Protein AF-A0A840YRI5-F1 (afdb_monomer_lite)

Secondary structure (DSSP, 8-state):
------------EEEEE---TTSS----EEEEEEEEE-SSSEEEEE-S--SSS---SSS-TTBEEEE-GGG----BPP-HHHHHHTTSPPSB----

Sequence (96 aa):
MSKGWRARGAQRRASYVVDNPDEDVSVERMWVLVRKRTPDGYLGVLDNEQNAVAENDEVWLGTELPFSAKHVISIQERDVNTVALVREDPRTRWSG

Structure (mmCIF, N/CA/C/O backbone):
data_AF-A0A840YRI5-F1
#
_entry.id   AF-A0A840YRI5-F1
#
loop_
_atom_site.group_PDB
_atom_site.id
_atom_site.type_symbol
_atom_site.label_atom_id
_atom_site.label_alt_id
_atom_site.label_comp_id
_atom_site.label_asym_id
_atom_site.label_entity_id
_atom_site.label_seq_id
_atom_site.pdbx_PDB_ins_code
_atom_site.Cartn_x
_atom_site.Cartn_y
_atom_site.Cartn_z
_atom_site.occupancy
_atom_site.B_iso_or_equiv
_atom_site.auth_seq_id
_atom_site.auth_comp_id
_atom_site.auth_asym_id
_atom_site.auth_atom_id
_atom_site.pdbx_PDB_model_num
ATOM 1 N N . MET A 1 1 ? -20.833 -3.642 30.899 1.00 35.38 1 MET A N 1
ATOM 2 C CA . MET A 1 1 ? -19.485 -3.046 30.756 1.00 35.38 1 MET A CA 1
ATOM 3 C C . MET A 1 1 ? -18.918 -3.465 29.406 1.00 35.38 1 MET A C 1
ATOM 5 O O . MET A 1 1 ? -18.416 -4.573 29.276 1.00 35.38 1 MET A O 1
ATOM 9 N N . SER A 1 2 ? -19.079 -2.629 28.381 1.00 35.16 2 SER A N 1
ATOM 10 C CA . SER A 1 2 ? -18.611 -2.927 27.022 1.00 35.16 2 SER A CA 1
ATOM 11 C C . SER A 1 2 ? -17.145 -2.520 26.889 1.00 35.16 2 SER A C 1
ATOM 13 O O . SER A 1 2 ? -16.807 -1.350 27.057 1.00 35.16 2 SER A O 1
ATOM 15 N N . LYS A 1 3 ? -16.256 -3.486 26.629 1.00 38.34 3 LYS A N 1
ATOM 16 C CA . LYS A 1 3 ? -14.834 -3.226 26.372 1.00 38.34 3 LYS A CA 1
ATOM 17 C C . LYS A 1 3 ? -14.702 -2.511 25.025 1.00 38.34 3 LYS A C 1
ATOM 19 O O . LYS A 1 3 ? -14.788 -3.134 23.973 1.00 38.34 3 LYS A O 1
ATOM 24 N N . GLY A 1 4 ? -14.523 -1.192 25.080 1.00 30.66 4 GLY A N 1
ATOM 25 C CA . GLY A 1 4 ? -14.235 -0.351 23.923 1.00 30.66 4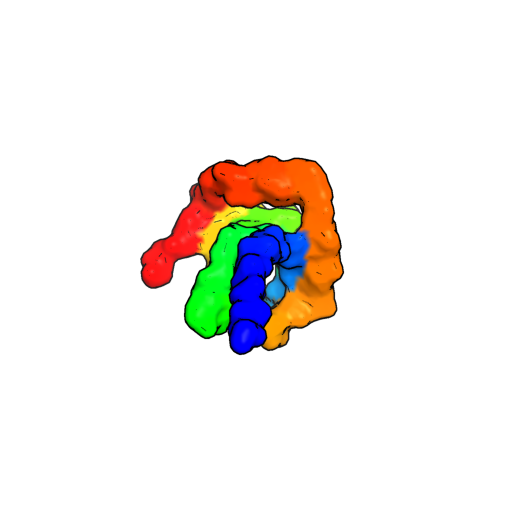 GLY A CA 1
ATOM 26 C C . GLY A 1 4 ? -12.900 -0.737 23.290 1.00 30.66 4 GLY A C 1
ATOM 27 O O . GLY A 1 4 ? -11.842 -0.638 23.914 1.00 30.66 4 GLY A O 1
ATOM 28 N N . TRP A 1 5 ? -12.951 -1.191 22.042 1.00 28.30 5 TRP A N 1
ATOM 29 C CA . TRP A 1 5 ? -11.774 -1.498 21.240 1.00 28.30 5 TRP A CA 1
ATOM 30 C C . TRP A 1 5 ? -11.108 -0.175 20.834 1.00 28.30 5 TRP A C 1
ATOM 32 O O . TRP A 1 5 ? -11.587 0.530 19.949 1.00 28.30 5 TRP A O 1
ATOM 42 N N . ARG A 1 6 ? -10.011 0.211 21.502 1.00 33.44 6 ARG A N 1
ATOM 43 C CA . ARG A 1 6 ? -9.159 1.315 21.029 1.00 33.44 6 ARG A CA 1
ATOM 44 C C . ARG A 1 6 ? -8.496 0.876 19.726 1.00 33.44 6 ARG A C 1
ATOM 46 O O . ARG A 1 6 ? -7.699 -0.064 19.732 1.00 33.44 6 ARG A O 1
ATOM 53 N N . ALA A 1 7 ? -8.801 1.570 18.634 1.00 34.50 7 ALA A N 1
ATOM 54 C CA . ALA A 1 7 ? -8.099 1.453 17.364 1.00 34.50 7 ALA A CA 1
ATOM 55 C C . ALA A 1 7 ? -6.630 1.880 17.545 1.00 34.50 7 ALA A C 1
ATOM 57 O O . ALA A 1 7 ? -6.261 3.033 17.345 1.00 34.50 7 ALA A O 1
ATOM 58 N N . ARG A 1 8 ? -5.773 0.948 17.972 1.00 35.91 8 ARG A N 1
ATOM 59 C CA . ARG A 1 8 ? -4.323 1.085 17.831 1.00 35.91 8 ARG A CA 1
ATOM 60 C C . ARG A 1 8 ? -4.038 0.950 16.340 1.00 35.91 8 ARG A C 1
ATOM 62 O O . ARG A 1 8 ? -4.162 -0.149 15.806 1.00 35.91 8 ARG A O 1
ATOM 69 N N . GLY A 1 9 ? -3.759 2.070 15.671 1.00 34.44 9 GLY A N 1
ATOM 70 C CA . GLY A 1 9 ? -3.449 2.114 14.242 1.00 34.44 9 GLY A CA 1
ATOM 71 C C . GLY A 1 9 ? -2.356 1.103 13.915 1.00 34.44 9 GLY A C 1
ATOM 72 O O . GLY A 1 9 ? -1.213 1.272 14.337 1.00 34.44 9 GLY A O 1
ATOM 73 N N . ALA A 1 10 ? -2.743 0.022 13.243 1.00 36.34 10 ALA A N 1
ATOM 74 C CA . ALA A 1 10 ? -1.856 -1.014 12.749 1.00 36.34 10 ALA A CA 1
ATOM 75 C C . ALA A 1 10 ? -1.543 -0.666 11.301 1.00 36.34 10 ALA A C 1
ATOM 77 O O . ALA A 1 10 ? -2.444 -0.656 10.461 1.00 36.34 10 ALA A O 1
ATOM 78 N N . GLN A 1 11 ? -0.283 -0.358 11.037 1.00 49.69 11 GLN A N 1
ATOM 79 C CA . GLN A 1 11 ? 0.191 -0.144 9.688 1.00 49.69 11 GLN A CA 1
ATOM 80 C C . GLN A 1 11 ? 0.729 -1.468 9.167 1.00 49.69 11 GLN A C 1
ATOM 82 O O . GLN A 1 11 ? 1.542 -2.103 9.832 1.00 49.69 11 GLN A O 1
ATOM 87 N N . ARG A 1 12 ? 0.170 -1.927 8.050 1.00 49.84 12 ARG A N 1
ATOM 88 C CA . ARG A 1 12 ? 0.379 -3.265 7.495 1.00 49.84 12 ARG A CA 1
ATOM 89 C C . ARG A 1 12 ? 1.054 -3.096 6.145 1.00 49.84 12 ARG A C 1
ATOM 91 O O . ARG A 1 12 ? 0.555 -2.305 5.351 1.00 49.84 12 ARG A O 1
ATOM 98 N N . ARG A 1 13 ? 2.155 -3.810 5.908 1.00 51.56 13 ARG A N 1
ATOM 99 C CA . ARG A 1 13 ? 2.765 -3.921 4.578 1.00 51.56 13 ARG A CA 1
ATOM 100 C C . ARG A 1 13 ? 2.036 -5.028 3.822 1.00 51.56 13 ARG A C 1
ATOM 102 O O . ARG A 1 13 ? 2.101 -6.156 4.282 1.00 51.56 13 ARG A O 1
ATOM 109 N N . ALA A 1 14 ? 1.297 -4.732 2.758 1.00 51.22 14 ALA A N 1
ATOM 110 C CA . ALA A 1 14 ? 0.580 -5.740 1.959 1.00 51.22 14 ALA A CA 1
ATOM 111 C C . ALA A 1 14 ? 1.261 -5.948 0.605 1.00 51.22 14 ALA A C 1
ATOM 113 O O . ALA A 1 14 ? 1.855 -4.994 0.124 1.00 51.22 14 ALA A O 1
ATOM 114 N N . SER A 1 15 ? 1.152 -7.134 -0.009 1.00 52.94 15 SER A N 1
ATOM 115 C CA . SER A 1 15 ? 1.536 -7.323 -1.419 1.00 52.94 15 SER A CA 1
ATOM 116 C C . SER A 1 15 ? 0.323 -7.423 -2.342 1.00 52.94 15 SER A C 1
ATOM 118 O O . SER A 1 15 ? -0.546 -8.224 -2.028 1.00 52.94 15 SER A O 1
ATOM 120 N N . TYR A 1 16 ? 0.260 -6.651 -3.437 1.00 57.50 16 TYR A N 1
ATOM 121 C CA . TYR A 1 16 ? -0.841 -6.654 -4.429 1.00 57.50 16 TYR A CA 1
ATOM 122 C C . TYR A 1 16 ? -0.354 -7.064 -5.835 1.00 57.50 16 TYR A C 1
ATOM 124 O O . TYR A 1 16 ? 0.845 -6.975 -6.083 1.00 57.50 16 TYR A O 1
ATOM 132 N N . VAL A 1 17 ? -1.267 -7.494 -6.724 1.00 54.97 17 VAL A N 1
ATOM 133 C CA . VAL A 1 17 ? -1.017 -7.878 -8.133 1.00 54.97 17 VAL A CA 1
ATOM 134 C C . VAL A 1 17 ? -1.658 -6.869 -9.090 1.00 54.97 17 VAL A C 1
ATOM 136 O O . VAL A 1 17 ? -2.871 -6.692 -9.046 1.00 54.97 17 VAL A O 1
ATOM 139 N N . VAL A 1 18 ? -0.872 -6.233 -9.956 1.00 55.84 18 VAL A N 1
ATOM 140 C CA . VAL A 1 18 ? -1.367 -5.322 -11.008 1.00 55.84 18 VAL A CA 1
ATOM 141 C C . VAL A 1 18 ? -1.585 -6.117 -12.294 1.00 55.84 18 VAL A C 1
ATOM 143 O O . VAL A 1 18 ? -0.780 -6.991 -12.606 1.00 55.84 18 VAL A O 1
ATOM 146 N N . ASP A 1 19 ? -2.681 -5.838 -12.998 1.00 52.75 19 ASP A N 1
ATOM 147 C CA . ASP A 1 19 ? -3.038 -6.459 -14.277 1.00 52.75 19 ASP A CA 1
ATOM 148 C C . ASP A 1 19 ? -2.946 -5.398 -15.384 1.00 52.75 19 ASP A C 1
ATOM 150 O O . ASP A 1 19 ? -3.475 -4.298 -15.208 1.00 52.75 19 ASP A O 1
ATOM 154 N N . ASN A 1 20 ? -2.260 -5.711 -16.487 1.00 52.47 20 ASN A N 1
ATOM 155 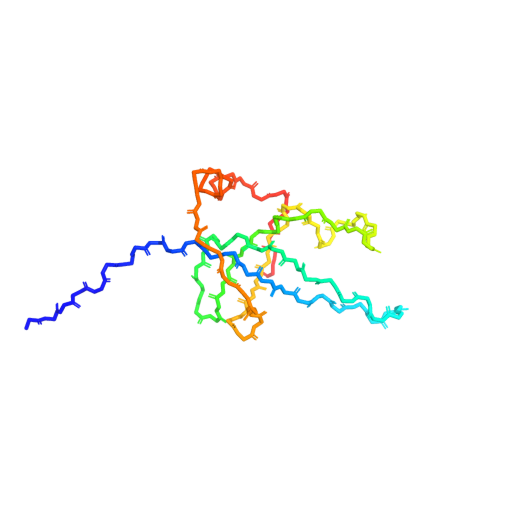C CA . ASN A 1 20 ? -2.156 -4.857 -17.672 1.00 52.47 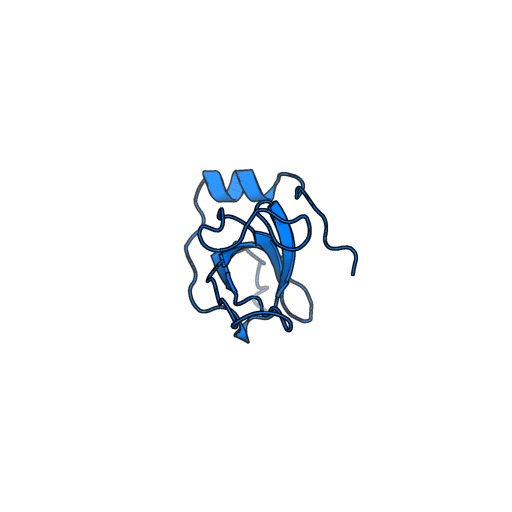20 ASN A CA 1
ATOM 156 C C . ASN A 1 20 ? -2.741 -5.628 -18.870 1.00 52.47 20 ASN A C 1
ATOM 158 O O . ASN A 1 20 ? -2.192 -6.673 -19.219 1.00 52.47 20 ASN A O 1
ATOM 162 N N . PRO A 1 21 ? -3.841 -5.162 -19.491 1.00 53.53 21 PRO A N 1
ATOM 163 C CA . PRO A 1 21 ? -4.570 -5.941 -20.493 1.00 53.53 21 PRO A CA 1
ATOM 164 C C . PRO A 1 21 ? -3.887 -6.058 -21.870 1.00 53.53 21 PRO A C 1
ATOM 166 O O . PRO A 1 21 ? -4.356 -6.858 -22.679 1.00 53.53 21 PRO A O 1
ATOM 169 N N . ASP A 1 22 ? -2.819 -5.297 -22.147 1.00 55.75 22 ASP A N 1
ATOM 170 C CA . ASP A 1 22 ? -2.245 -5.166 -23.501 1.00 55.75 22 ASP A CA 1
ATOM 171 C C . ASP A 1 22 ? -0.891 -5.883 -23.727 1.00 55.75 22 ASP A C 1
ATOM 173 O O . ASP A 1 22 ? -0.417 -5.944 -24.861 1.00 55.75 22 ASP A O 1
ATOM 177 N N . GLU A 1 23 ? -0.279 -6.489 -22.703 1.00 47.94 23 GLU A N 1
ATOM 178 C CA . GLU A 1 23 ? 0.976 -7.257 -22.824 1.00 47.94 23 GLU A CA 1
ATOM 179 C C . GLU A 1 23 ? 0.938 -8.535 -21.967 1.00 47.94 23 GLU A C 1
ATOM 181 O O . GLU A 1 23 ? 0.120 -8.645 -21.055 1.00 47.94 23 GLU A O 1
ATOM 186 N N . ASP A 1 24 ? 1.811 -9.514 -22.262 1.00 47.69 24 ASP A N 1
ATOM 187 C CA . ASP A 1 24 ? 1.993 -10.740 -21.465 1.00 47.69 24 ASP A CA 1
ATOM 188 C C . ASP A 1 24 ? 1.977 -10.405 -19.962 1.00 47.69 24 ASP A C 1
ATOM 190 O O . ASP A 1 24 ? 2.878 -9.734 -19.452 1.00 47.69 24 ASP A O 1
ATOM 194 N N . VAL A 1 25 ? 0.913 -10.849 -19.280 1.00 50.44 25 VAL A N 1
ATOM 195 C CA . VAL A 1 25 ? 0.511 -10.418 -17.932 1.00 50.44 25 VAL A CA 1
ATOM 196 C C . VAL A 1 25 ? 1.669 -10.578 -16.943 1.00 50.44 25 VAL A C 1
ATOM 198 O O . VAL A 1 25 ? 1.909 -11.647 -16.376 1.00 50.44 25 VAL A O 1
ATOM 201 N N . SER A 1 26 ? 2.411 -9.491 -16.744 1.00 53.62 26 SER A N 1
ATOM 202 C CA . SER A 1 26 ? 3.569 -9.443 -15.860 1.00 53.62 26 SER A CA 1
ATOM 203 C C . SER A 1 26 ? 3.105 -9.020 -14.476 1.00 53.62 26 SER A C 1
ATOM 205 O O . SER A 1 26 ? 2.817 -7.857 -14.212 1.00 53.62 26 SER A O 1
ATOM 207 N N . VAL A 1 27 ? 2.992 -10.004 -13.586 1.00 59.19 27 VAL A N 1
ATOM 208 C CA . VAL A 1 27 ? 2.503 -9.810 -12.219 1.00 59.19 27 VAL A CA 1
ATOM 209 C C . VAL A 1 27 ? 3.662 -9.610 -11.252 1.00 59.19 27 VAL A C 1
ATOM 211 O O . VAL A 1 27 ? 4.394 -10.545 -10.926 1.00 59.19 27 VAL A O 1
ATOM 214 N N . GLU A 1 28 ? 3.797 -8.398 -10.722 1.00 66.81 28 GLU A N 1
ATOM 215 C CA . GLU A 1 28 ? 4.714 -8.122 -9.619 1.00 66.81 28 GLU A CA 1
ATOM 216 C C . GLU A 1 28 ? 3.975 -7.992 -8.286 1.00 66.81 28 GLU A C 1
ATOM 218 O O . GLU A 1 28 ? 2.868 -7.466 -8.197 1.00 66.81 28 GLU A O 1
ATOM 223 N N . ARG A 1 29 ? 4.612 -8.493 -7.221 1.00 74.94 29 ARG A N 1
ATOM 224 C CA . ARG A 1 29 ? 4.142 -8.343 -5.840 1.00 74.94 29 ARG A CA 1
ATOM 225 C C . ARG A 1 29 ? 4.684 -7.035 -5.283 1.00 74.94 29 ARG A C 1
ATOM 227 O O . ARG A 1 29 ? 5.888 -6.928 -5.072 1.00 74.94 29 ARG A O 1
ATOM 234 N N . MET A 1 30 ? 3.805 -6.089 -4.972 1.00 79.56 30 MET A N 1
ATOM 235 C CA . MET A 1 30 ? 4.229 -4.767 -4.493 1.00 79.56 30 MET A CA 1
ATOM 236 C C . MET A 1 30 ? 3.912 -4.515 -3.036 1.00 79.56 30 MET A C 1
ATOM 238 O O . MET A 1 30 ? 2.773 -4.698 -2.633 1.00 79.56 30 MET A O 1
ATOM 242 N N . TRP A 1 31 ? 4.863 -4.000 -2.272 1.00 85.88 31 TRP A N 1
ATOM 243 C CA . TRP A 1 31 ? 4.645 -3.615 -0.889 1.00 85.88 31 TRP A CA 1
ATOM 244 C C . TRP A 1 31 ? 3.849 -2.316 -0.764 1.00 85.88 31 TRP A C 1
ATOM 246 O O . TRP A 1 31 ? 4.184 -1.309 -1.373 1.00 85.88 31 TRP A O 1
ATOM 256 N N . VAL A 1 32 ? 2.824 -2.329 0.089 1.00 88.00 32 VAL A N 1
ATOM 257 C CA . VAL A 1 32 ? 1.960 -1.169 0.337 1.00 88.00 32 VAL A CA 1
ATOM 258 C C . VAL A 1 32 ? 1.961 -0.786 1.811 1.00 88.00 32 VAL A C 1
ATOM 260 O O . VAL A 1 32 ? 1.587 -1.598 2.654 1.00 88.00 32 VAL A O 1
ATOM 263 N N . LEU A 1 33 ? 2.289 0.462 2.132 1.00 91.12 33 LEU A N 1
ATOM 264 C CA . LEU A 1 33 ? 2.127 1.059 3.454 1.00 91.12 33 LEU A CA 1
ATOM 265 C C . LEU A 1 33 ? 0.671 1.492 3.674 1.00 91.12 33 LEU A C 1
ATOM 267 O O . LEU A 1 33 ? 0.206 2.466 3.087 1.00 91.12 33 LEU A O 1
ATOM 271 N N . V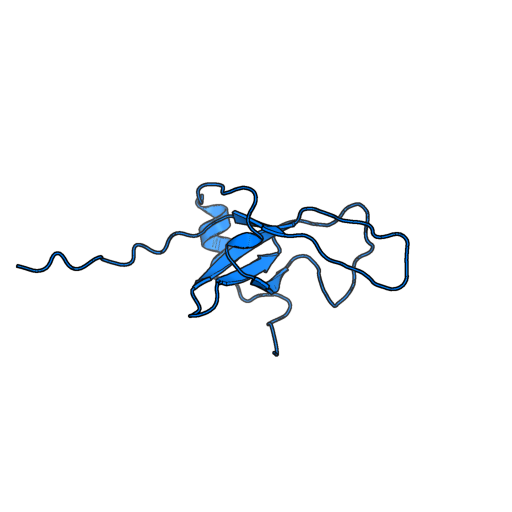AL A 1 34 ? -0.064 0.800 4.552 1.00 90.75 34 VAL A N 1
ATOM 272 C CA . VAL A 1 34 ? -1.446 1.194 4.899 1.00 90.75 34 VAL A CA 1
ATOM 273 C C . VAL A 1 34 ? -1.482 2.543 5.621 1.00 90.75 34 VAL A C 1
ATOM 275 O O . VAL A 1 34 ? -0.986 2.655 6.741 1.00 90.75 34 VAL A O 1
ATOM 278 N N . ARG A 1 35 ? -2.180 3.524 5.040 1.00 89.56 35 ARG A N 1
ATOM 279 C CA . ARG A 1 35 ? -2.415 4.846 5.649 1.00 89.56 35 ARG A CA 1
ATOM 280 C C . ARG A 1 35 ? -3.763 4.929 6.348 1.00 89.56 35 ARG A C 1
ATOM 282 O O . ARG A 1 35 ? -3.883 5.496 7.432 1.00 89.56 35 ARG A O 1
ATOM 289 N N . LYS A 1 36 ? -4.799 4.354 5.733 1.00 89.50 36 LYS A N 1
ATOM 290 C CA . LYS A 1 36 ? -6.185 4.468 6.199 1.00 89.50 36 LYS A CA 1
ATOM 291 C C . LYS A 1 36 ? -6.945 3.169 5.959 1.00 89.50 36 LYS A C 1
ATOM 293 O O . LYS A 1 36 ? -6.768 2.503 4.947 1.00 89.50 36 LYS A O 1
ATOM 298 N N . ARG A 1 37 ? -7.838 2.824 6.890 1.00 91.50 37 ARG A N 1
ATOM 299 C CA . ARG A 1 37 ? -8.871 1.801 6.679 1.00 91.50 37 ARG A CA 1
ATOM 300 C C . ARG A 1 37 ? -10.138 2.468 6.142 1.00 91.50 37 ARG A C 1
ATOM 302 O O . ARG A 1 37 ? -10.565 3.483 6.690 1.00 91.50 37 ARG A O 1
ATOM 309 N N . THR A 1 38 ? -10.732 1.896 5.106 1.00 89.56 38 THR A N 1
ATOM 310 C CA . THR A 1 38 ? -12.012 2.317 4.518 1.00 89.56 38 THR A CA 1
ATOM 311 C C . THR A 1 38 ? -13.099 1.279 4.847 1.00 89.56 38 THR A C 1
ATOM 313 O O . THR A 1 38 ? -12.768 0.207 5.370 1.00 89.56 38 THR A O 1
ATOM 316 N N . PRO A 1 39 ? -14.392 1.570 4.602 1.00 90.38 39 PRO A N 1
ATOM 317 C CA . PRO A 1 39 ? -15.449 0.563 4.727 1.00 90.38 39 PRO A CA 1
ATOM 318 C C . PRO A 1 39 ? -15.173 -0.687 3.876 1.00 90.38 39 PRO A C 1
ATOM 320 O O . PRO A 1 39 ? -15.349 -1.803 4.361 1.00 90.38 39 PRO A O 1
ATOM 323 N N . ASP A 1 40 ? -14.636 -0.490 2.670 1.00 87.81 40 ASP A N 1
ATOM 324 C CA . ASP A 1 40 ? -14.446 -1.546 1.666 1.00 87.81 40 ASP A CA 1
ATOM 325 C C . ASP A 1 40 ? -13.028 -2.149 1.649 1.00 87.81 40 ASP A C 1
ATOM 327 O O . ASP A 1 40 ? -12.735 -3.076 0.891 1.00 87.81 40 ASP A O 1
ATOM 331 N N . GLY A 1 41 ? -12.121 -1.654 2.497 1.00 90.88 41 GLY A N 1
ATOM 332 C CA . GLY A 1 41 ? -10.741 -2.128 2.541 1.00 90.88 41 GLY A CA 1
ATOM 333 C C . GLY A 1 41 ? -9.768 -1.132 3.159 1.00 90.88 41 GLY A C 1
ATOM 334 O O . GLY A 1 41 ? -9.902 -0.727 4.320 1.00 90.88 41 GLY A O 1
ATOM 335 N N . TYR A 1 42 ? -8.739 -0.788 2.393 1.00 91.94 42 TYR A N 1
ATOM 336 C CA . TYR A 1 42 ? -7.630 0.053 2.813 1.00 91.94 42 TYR A CA 1
ATOM 337 C C . TYR A 1 42 ? -7.243 1.032 1.712 1.00 91.94 42 TYR A C 1
ATOM 339 O O . TYR A 1 42 ? -7.465 0.777 0.534 1.00 91.94 42 TYR A O 1
ATOM 347 N N . LEU A 1 43 ? -6.631 2.131 2.133 1.00 91.50 43 LEU A N 1
ATOM 348 C CA . LEU A 1 43 ? -5.891 3.056 1.291 1.00 91.50 43 LEU A CA 1
ATOM 349 C C . LEU A 1 43 ? -4.435 3.014 1.753 1.00 91.50 43 LEU A C 1
ATOM 351 O O . LEU A 1 43 ? -4.160 3.120 2.960 1.00 91.50 43 LEU A O 1
ATOM 355 N N . GLY A 1 44 ? -3.512 2.819 0.822 1.00 90.94 44 GLY A N 1
ATOM 356 C CA . GLY A 1 44 ? -2.095 2.713 1.139 1.00 90.94 44 GLY A CA 1
ATOM 357 C C . GLY A 1 44 ? -1.200 3.189 0.011 1.00 90.94 44 GLY A C 1
ATOM 358 O O . GLY A 1 44 ? -1.681 3.451 -1.082 1.00 90.94 44 GLY A O 1
ATOM 359 N N . VAL A 1 45 ? 0.088 3.320 0.314 1.00 90.75 45 VAL A N 1
ATOM 360 C CA . VAL A 1 45 ? 1.103 3.869 -0.592 1.00 90.75 45 VAL A CA 1
ATOM 361 C C . VAL A 1 45 ? 2.122 2.807 -0.964 1.00 90.75 45 VAL A C 1
ATOM 363 O O . VAL A 1 45 ? 2.577 2.076 -0.086 1.00 90.75 45 VAL A O 1
ATOM 366 N N . LEU A 1 46 ? 2.471 2.725 -2.245 1.00 88.06 46 LEU A N 1
ATOM 367 C CA . LEU A 1 46 ? 3.506 1.815 -2.734 1.00 88.06 46 LEU A CA 1
ATOM 368 C C . LEU A 1 46 ? 4.879 2.158 -2.149 1.00 88.06 46 LEU A C 1
ATOM 370 O O . LEU A 1 46 ? 5.288 3.316 -2.146 1.00 88.06 46 LEU A O 1
ATOM 374 N N . ASP A 1 47 ? 5.572 1.130 -1.666 1.00 84.94 47 ASP A N 1
ATOM 375 C CA . ASP A 1 47 ? 6.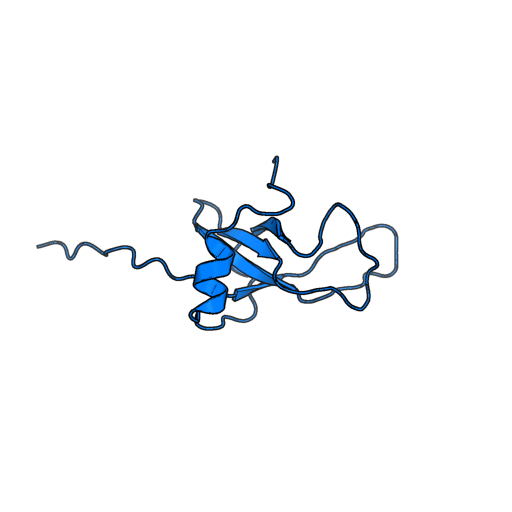832 1.183 -0.913 1.00 84.94 47 ASP A CA 1
ATOM 376 C C . ASP A 1 47 ? 7.818 0.119 -1.431 1.00 84.94 47 ASP A C 1
ATOM 378 O O . ASP A 1 47 ? 8.422 -0.664 -0.687 1.00 84.94 47 ASP A O 1
ATOM 382 N N . ASN A 1 48 ? 7.914 0.031 -2.754 1.00 75.44 48 ASN A N 1
ATOM 383 C CA . ASN A 1 48 ? 8.981 -0.657 -3.463 1.00 75.44 48 ASN A CA 1
ATOM 384 C C . ASN A 1 48 ? 9.135 -0.069 -4.869 1.00 75.44 48 ASN A C 1
ATOM 386 O O . ASN A 1 48 ? 8.154 0.327 -5.494 1.00 75.44 48 ASN A O 1
ATOM 390 N N . GLU A 1 49 ? 10.369 -0.053 -5.359 1.00 65.50 49 GLU A N 1
ATOM 391 C CA . GLU A 1 49 ? 10.671 0.158 -6.774 1.00 65.50 49 GLU A CA 1
ATOM 392 C C . GLU A 1 49 ? 10.402 -1.162 -7.520 1.00 65.50 49 GLU A C 1
ATOM 394 O O . GLU A 1 49 ? 10.647 -2.248 -6.975 1.00 65.50 49 GLU A O 1
ATOM 399 N N . GLN A 1 50 ? 9.808 -1.086 -8.711 1.00 62.62 50 GLN A N 1
ATOM 400 C CA . GLN A 1 50 ? 9.558 -2.257 -9.558 1.00 62.62 50 GLN A CA 1
ATOM 401 C C . GLN A 1 50 ? 10.809 -2.529 -10.395 1.00 62.62 50 GLN A C 1
ATOM 403 O O . GLN A 1 50 ? 11.491 -1.598 -10.820 1.00 62.62 50 GLN A O 1
ATOM 408 N N . ASN A 1 51 ? 11.122 -3.806 -10.617 1.00 59.00 51 ASN A N 1
ATOM 409 C CA . ASN A 1 51 ? 12.305 -4.198 -11.391 1.00 59.00 51 ASN A CA 1
ATOM 410 C C . ASN A 1 51 ? 11.945 -4.674 -12.804 1.00 59.00 51 ASN A C 1
ATOM 412 O O . ASN A 1 51 ? 12.789 -4.577 -13.693 1.00 59.00 51 ASN A O 1
ATOM 416 N N . ALA A 1 52 ? 10.735 -5.210 -13.018 1.00 56.84 52 ALA A N 1
ATOM 417 C CA . ALA A 1 52 ? 10.309 -5.739 -14.317 1.00 56.84 52 ALA A CA 1
ATOM 418 C C . ALA A 1 52 ? 9.435 -4.780 -15.137 1.00 56.84 52 ALA A C 1
ATOM 420 O O . ALA A 1 52 ? 9.257 -5.006 -16.331 1.00 56.84 52 ALA A O 1
ATOM 421 N N . VAL A 1 53 ? 8.900 -3.722 -14.527 1.00 59.47 53 VAL A N 1
ATOM 422 C CA . VAL A 1 53 ? 8.049 -2.726 -15.193 1.00 59.47 53 VAL A CA 1
ATOM 423 C C . VAL A 1 53 ? 8.786 -1.389 -15.180 1.00 59.47 53 VAL A C 1
ATOM 425 O O . VAL A 1 53 ? 9.403 -1.039 -14.179 1.00 59.47 53 VAL A O 1
ATOM 428 N N . ALA A 1 54 ? 8.784 -0.661 -16.298 1.00 57.50 54 ALA A N 1
ATOM 429 C CA . ALA A 1 54 ? 9.380 0.672 -16.356 1.00 57.50 54 ALA A CA 1
ATOM 430 C C . ALA A 1 54 ? 8.576 1.665 -15.499 1.00 57.50 54 ALA A C 1
ATOM 432 O O . ALA A 1 54 ? 7.351 1.541 -15.417 1.00 57.50 54 ALA A O 1
ATOM 433 N N . GLU A 1 55 ? 9.251 2.660 -14.903 1.00 57.41 55 GLU A N 1
ATOM 434 C CA . GLU A 1 55 ? 8.570 3.734 -14.167 1.00 57.41 55 GLU A CA 1
ATOM 435 C C . GLU A 1 55 ? 7.477 4.347 -15.043 1.00 57.41 55 GLU A C 1
ATOM 437 O O . GLU A 1 55 ? 7.731 4.794 -16.162 1.00 57.41 55 GLU A O 1
ATOM 442 N N . ASN A 1 56 ? 6.253 4.334 -14.525 1.00 61.00 56 ASN A N 1
ATOM 443 C CA . ASN A 1 56 ? 5.097 4.954 -15.145 1.00 61.00 56 ASN A CA 1
ATOM 444 C C . ASN A 1 56 ? 4.370 5.820 -14.114 1.00 61.00 56 ASN A C 1
ATOM 446 O O . ASN A 1 56 ? 4.522 5.648 -12.904 1.00 61.00 56 ASN A O 1
ATOM 450 N N . ASP A 1 57 ? 3.574 6.762 -14.604 1.00 57.56 57 ASP A N 1
ATOM 451 C CA . ASP A 1 57 ? 2.872 7.722 -13.752 1.00 57.56 57 ASP A CA 1
ATOM 452 C C . ASP A 1 57 ? 1.603 7.142 -13.097 1.00 57.56 57 ASP A C 1
ATOM 454 O O . ASP A 1 57 ? 0.905 7.851 -12.370 1.00 57.56 57 ASP A O 1
ATOM 458 N N . GLU A 1 58 ? 1.292 5.862 -13.331 1.00 63.66 58 GLU A N 1
ATOM 459 C CA . GLU A 1 58 ? 0.026 5.249 -12.924 1.00 63.66 58 GLU A CA 1
ATOM 460 C C . GLU A 1 58 ? 0.156 4.394 -11.659 1.00 63.66 58 GLU A C 1
ATOM 462 O O . GLU A 1 58 ? -0.664 4.522 -10.748 1.00 63.66 58 GLU A O 1
ATOM 467 N N . VAL A 1 59 ? 1.172 3.526 -11.568 1.00 69.44 59 VAL A N 1
ATOM 468 C CA . VAL A 1 59 ? 1.329 2.574 -10.455 1.00 69.44 59 VAL A CA 1
ATOM 469 C C . VAL A 1 59 ? 2.806 2.385 -10.101 1.00 69.44 59 VAL A C 1
ATOM 471 O O . VAL A 1 59 ? 3.402 1.347 -10.379 1.00 69.44 59 VAL A O 1
ATOM 474 N N . TRP A 1 60 ? 3.397 3.392 -9.451 1.00 73.00 60 TRP A N 1
ATOM 475 C CA . TRP A 1 60 ? 4.810 3.390 -9.039 1.00 73.00 60 TRP A CA 1
ATOM 476 C C . TRP A 1 60 ? 5.023 3.756 -7.562 1.00 73.00 60 TRP A C 1
ATOM 478 O O . TRP A 1 60 ? 4.078 4.119 -6.855 1.00 73.00 60 TRP A O 1
ATOM 488 N N . LEU A 1 61 ? 6.272 3.686 -7.084 1.00 83.69 61 LEU A N 1
ATOM 489 C CA . LEU A 1 61 ? 6.681 4.079 -5.730 1.00 83.69 61 LEU A CA 1
ATOM 490 C C . LEU A 1 61 ? 6.051 5.420 -5.309 1.00 83.69 61 LEU A C 1
ATOM 492 O O . LEU A 1 61 ? 6.114 6.416 -6.029 1.00 83.69 61 LEU A O 1
ATOM 496 N N . GLY A 1 62 ? 5.453 5.454 -4.116 1.00 86.44 62 GLY A N 1
ATOM 497 C CA . GLY A 1 62 ? 4.819 6.659 -3.580 1.00 86.44 62 GLY A CA 1
ATOM 498 C C . GLY A 1 62 ? 3.390 6.916 -4.075 1.00 86.44 62 GLY A C 1
ATOM 499 O O . GLY A 1 62 ? 2.752 7.850 -3.585 1.00 86.44 62 GLY A O 1
ATOM 500 N N . THR A 1 63 ? 2.861 6.098 -4.988 1.00 87.75 63 THR A N 1
ATOM 501 C CA . THR A 1 63 ? 1.464 6.186 -5.441 1.00 87.75 63 THR A CA 1
ATOM 502 C C . THR A 1 63 ? 0.519 5.629 -4.384 1.00 87.75 63 THR A C 1
ATOM 504 O O . THR A 1 63 ? 0.747 4.549 -3.835 1.00 87.75 63 THR A O 1
ATOM 507 N N . GLU A 1 64 ? -0.551 6.364 -4.093 1.00 90.25 64 GLU A N 1
ATOM 508 C CA . GLU A 1 64 ? -1.632 5.922 -3.220 1.00 90.25 64 GLU A CA 1
ATOM 509 C C . GLU A 1 64 ? -2.687 5.138 -4.010 1.00 90.25 64 GLU A C 1
ATOM 511 O O . GLU A 1 64 ? -3.120 5.573 -5.074 1.00 90.25 64 GLU A O 1
ATOM 516 N N . LEU A 1 65 ? -3.141 4.003 -3.475 1.00 89.12 65 LEU A N 1
ATOM 517 C CA . LEU A 1 65 ? -4.177 3.182 -4.097 1.00 89.12 65 LEU A CA 1
ATOM 518 C C . LEU A 1 65 ? -5.117 2.523 -3.075 1.00 89.12 65 LEU A C 1
ATOM 520 O O . LEU A 1 65 ? -4.713 2.216 -1.941 1.00 89.12 65 LEU A O 1
ATOM 524 N N . PRO A 1 66 ? -6.380 2.272 -3.460 1.00 91.19 66 PRO A N 1
ATOM 525 C CA . PRO A 1 66 ? -7.291 1.453 -2.688 1.00 91.19 66 PRO A CA 1
ATOM 526 C C . PRO A 1 66 ? -6.988 -0.033 -2.897 1.00 91.19 66 PRO A C 1
ATOM 528 O O . PRO A 1 66 ? -6.691 -0.483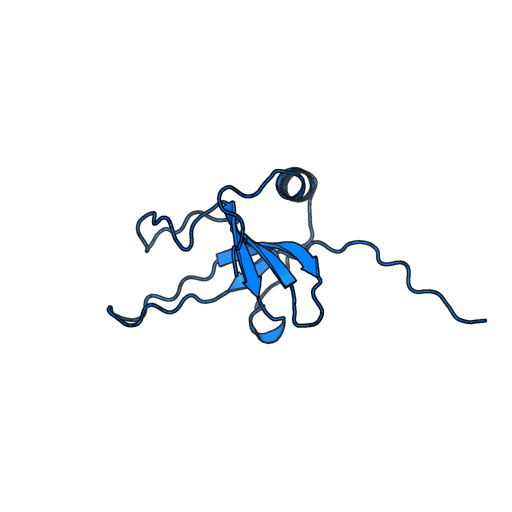 -4.000 1.00 91.19 66 PRO A O 1
ATOM 531 N N . PHE A 1 67 ? -7.129 -0.833 -1.843 1.00 87.00 67 PHE A N 1
ATOM 532 C CA . PHE A 1 67 ? -7.061 -2.286 -1.957 1.00 87.00 67 PHE A CA 1
ATOM 533 C C . PHE A 1 67 ? -7.876 -2.990 -0.875 1.00 87.00 67 PHE A C 1
ATOM 535 O O . PHE A 1 67 ? -8.043 -2.512 0.249 1.00 87.00 67 PHE A O 1
ATOM 542 N N . SER A 1 68 ? -8.382 -4.175 -1.212 1.00 88.69 68 SER A N 1
ATOM 543 C CA . SER A 1 68 ? -9.140 -5.018 -0.287 1.00 88.69 68 SER A CA 1
ATOM 544 C C . SER A 1 68 ? -8.259 -6.045 0.437 1.00 88.69 68 SER A C 1
ATOM 546 O O . SER A 1 68 ? -7.199 -6.436 -0.053 1.00 88.69 68 SER A O 1
ATOM 548 N N . ALA A 1 69 ? -8.726 -6.537 1.589 1.00 86.44 69 ALA A N 1
ATOM 549 C CA . ALA A 1 69 ? -8.007 -7.529 2.395 1.00 86.44 69 ALA A CA 1
ATOM 550 C C . ALA A 1 69 ? -7.724 -8.849 1.652 1.00 86.44 69 ALA A C 1
ATOM 552 O O . ALA A 1 69 ? -6.696 -9.467 1.906 1.00 86.44 69 ALA A O 1
ATOM 553 N N . LYS A 1 70 ? -8.599 -9.264 0.720 1.00 86.19 70 LYS A N 1
ATOM 554 C CA . LYS A 1 70 ? -8.417 -10.499 -0.073 1.00 86.19 70 LYS A CA 1
ATOM 555 C C . LYS A 1 70 ? -7.201 -10.454 -1.000 1.00 86.19 70 LYS A C 1
ATOM 557 O O . LYS A 1 70 ? -6.782 -11.494 -1.486 1.00 86.19 70 LYS A O 1
ATOM 562 N N . HIS A 1 71 ? -6.647 -9.269 -1.245 1.00 82.75 71 HIS A N 1
ATOM 563 C CA . HIS A 1 71 ? -5.464 -9.108 -2.080 1.00 82.75 71 HIS A CA 1
ATOM 564 C C . HIS A 1 71 ? -4.158 -9.194 -1.278 1.00 82.75 71 HIS A C 1
ATOM 566 O O . HIS A 1 71 ? -3.097 -9.224 -1.876 1.00 82.75 71 HIS A O 1
ATOM 572 N N . VAL A 1 72 ? -4.214 -9.244 0.060 1.00 84.88 72 VAL A N 1
ATOM 573 C CA . VAL A 1 72 ? -3.030 -9.260 0.929 1.00 84.88 72 VAL A CA 1
ATOM 574 C C . VAL A 1 72 ? -2.504 -10.684 1.098 1.00 84.88 72 VAL A C 1
ATOM 576 O O . VAL A 1 72 ? -3.184 -11.531 1.672 1.00 84.88 72 VAL A O 1
ATOM 579 N N . ILE A 1 73 ? -1.264 -10.929 0.673 1.00 80.56 73 ILE A N 1
ATOM 580 C CA . ILE A 1 73 ? -0.606 -12.246 0.807 1.00 80.56 73 ILE A CA 1
ATOM 581 C C . ILE A 1 73 ? 0.417 -12.326 1.951 1.00 80.56 73 ILE A C 1
ATOM 583 O O . ILE A 1 73 ? 0.795 -13.418 2.364 1.00 80.56 73 ILE A O 1
ATOM 587 N N . SER A 1 74 ? 0.890 -11.184 2.457 1.00 82.88 74 SER A N 1
ATOM 588 C CA . SER A 1 74 ? 1.858 -11.102 3.555 1.00 82.88 74 SER A CA 1
ATOM 589 C C . SER A 1 74 ? 1.683 -9.795 4.322 1.00 82.88 74 SER A C 1
ATOM 591 O O . SER A 1 74 ? 1.190 -8.819 3.757 1.00 82.88 74 SER A O 1
ATOM 593 N N . ILE A 1 75 ? 2.056 -9.798 5.606 1.00 85.69 75 ILE A N 1
ATOM 594 C CA . ILE A 1 75 ? 2.050 -8.627 6.490 1.00 85.69 75 ILE A CA 1
ATOM 595 C C . ILE A 1 75 ? 3.373 -8.574 7.249 1.00 85.69 75 ILE A C 1
ATOM 597 O O . ILE A 1 75 ? 3.727 -9.529 7.936 1.00 85.69 75 ILE A O 1
ATOM 601 N N . GLN A 1 76 ? 4.064 -7.438 7.170 1.00 85.00 76 GLN A N 1
ATOM 602 C CA . GLN A 1 76 ? 5.208 -7.129 8.032 1.00 85.00 76 GLN A CA 1
ATOM 603 C C . GLN A 1 76 ? 4.802 -6.171 9.153 1.00 85.00 76 GLN A C 1
ATOM 605 O O . GLN A 1 76 ? 3.922 -5.320 8.970 1.00 85.00 76 GLN A O 1
ATOM 610 N N . GLU A 1 77 ? 5.437 -6.328 10.317 1.00 83.69 77 GLU A N 1
ATOM 611 C CA . GLU A 1 77 ? 5.332 -5.341 11.388 1.00 83.69 77 GLU A CA 1
ATOM 612 C C . GLU A 1 77 ? 5.988 -4.028 10.960 1.00 83.69 77 GLU A C 1
ATOM 614 O O . GLU A 1 77 ? 6.980 -4.010 10.235 1.00 83.69 77 GLU A O 1
ATOM 619 N N . ARG A 1 78 ? 5.409 -2.918 11.416 1.00 81.69 78 ARG A N 1
ATOM 620 C CA . ARG A 1 78 ? 5.982 -1.588 11.210 1.00 81.69 78 ARG A CA 1
ATOM 621 C C . ARG A 1 78 ? 7.246 -1.397 12.046 1.00 81.69 78 ARG A C 1
ATOM 623 O O . ARG A 1 78 ? 7.332 -1.876 13.176 1.00 81.69 78 ARG A O 1
ATOM 630 N N . ASP A 1 79 ? 8.130 -0.562 11.537 1.00 84.50 79 ASP A N 1
ATOM 631 C CA . ASP A 1 79 ? 9.307 -0.031 12.215 1.00 84.50 79 ASP A CA 1
ATOM 632 C C . ASP A 1 79 ? 9.270 1.510 12.247 1.00 84.50 79 ASP A C 1
ATOM 634 O O . ASP A 1 79 ? 8.297 2.147 11.833 1.00 84.50 79 ASP A O 1
ATOM 638 N N . VAL A 1 80 ? 10.322 2.132 12.779 1.00 86.44 80 VAL A N 1
ATOM 639 C CA . VAL A 1 80 ? 10.415 3.597 12.871 1.00 86.44 80 VAL A CA 1
ATOM 640 C C . VAL A 1 80 ? 10.420 4.282 11.497 1.00 86.44 80 VAL A C 1
ATOM 642 O O . VAL A 1 80 ? 9.842 5.360 11.362 1.00 86.44 80 VAL A O 1
ATOM 645 N N . ASN A 1 81 ? 10.996 3.645 10.475 1.00 84.88 81 ASN A N 1
ATOM 646 C CA . ASN A 1 81 ? 11.141 4.212 9.135 1.00 84.88 81 ASN A CA 1
ATOM 647 C C . ASN A 1 81 ? 9.798 4.212 8.405 1.00 84.88 81 ASN A C 1
ATOM 649 O O . ASN A 1 81 ? 9.332 5.243 7.933 1.00 84.88 81 ASN A O 1
ATOM 653 N N . THR A 1 82 ? 9.116 3.071 8.402 1.00 83.25 82 THR A N 1
ATOM 654 C CA . THR A 1 82 ? 7.784 2.905 7.801 1.00 83.25 82 THR A CA 1
ATOM 655 C C . THR A 1 82 ? 6.721 3.773 8.480 1.00 83.25 82 THR A C 1
ATOM 657 O O . THR A 1 82 ? 5.787 4.242 7.827 1.00 83.25 82 THR A O 1
ATOM 660 N N . VAL A 1 83 ? 6.869 4.051 9.783 1.00 84.31 83 VAL A N 1
ATOM 661 C CA . VAL A 1 83 ? 6.022 5.020 10.500 1.00 84.31 83 VAL A CA 1
ATOM 662 C C . VAL A 1 83 ? 6.300 6.459 10.070 1.00 84.31 83 VAL A C 1
ATOM 664 O O . VAL A 1 83 ? 5.357 7.250 10.013 1.00 84.31 83 VAL A O 1
ATOM 667 N N . ALA A 1 84 ? 7.555 6.821 9.800 1.00 86.19 84 ALA A N 1
ATOM 668 C CA . ALA A 1 84 ? 7.889 8.144 9.282 1.00 86.19 84 ALA A CA 1
ATOM 669 C C . ALA A 1 84 ? 7.336 8.322 7.860 1.00 86.19 84 ALA A C 1
ATOM 671 O O . ALA A 1 84 ? 6.583 9.265 7.628 1.00 86.19 84 ALA A O 1
ATOM 672 N N . LEU A 1 85 ? 7.586 7.350 6.977 1.00 82.88 85 LEU A N 1
ATOM 673 C CA . LEU A 1 85 ? 7.148 7.363 5.577 1.00 82.88 85 LEU A CA 1
ATOM 674 C C . LEU A 1 85 ? 5.634 7.547 5.424 1.00 82.88 85 LEU A C 1
ATOM 676 O O . LEU A 1 85 ? 5.183 8.289 4.561 1.00 82.88 85 LEU A O 1
ATOM 680 N N . VAL A 1 86 ? 4.808 6.948 6.291 1.00 83.75 86 VAL A N 1
ATOM 681 C CA . VAL A 1 86 ? 3.343 7.110 6.172 1.00 83.75 86 VAL A CA 1
ATOM 682 C C . VAL A 1 86 ? 2.845 8.536 6.370 1.00 83.75 86 VAL A C 1
ATOM 684 O O . VAL A 1 86 ? 1.737 8.876 5.936 1.00 83.75 86 VAL A O 1
ATOM 687 N N . ARG A 1 87 ? 3.609 9.320 7.139 1.00 85.31 87 ARG A N 1
ATOM 688 C CA . ARG A 1 87 ? 3.256 10.691 7.506 1.00 85.31 87 ARG A CA 1
ATOM 689 C C . ARG A 1 87 ? 3.564 11.659 6.379 1.00 85.31 87 ARG A C 1
ATOM 691 O O . ARG A 1 87 ? 3.020 12.758 6.394 1.00 85.31 87 ARG A O 1
ATOM 698 N N . GLU A 1 88 ? 4.408 11.252 5.442 1.00 87.75 88 GLU A N 1
ATOM 699 C CA . GLU A 1 88 ? 4.667 12.007 4.233 1.00 87.75 88 GLU A CA 1
ATOM 700 C C . GLU A 1 88 ? 3.433 11.983 3.328 1.00 87.75 88 GLU A C 1
ATOM 702 O O . GLU A 1 88 ? 2.551 11.112 3.423 1.00 87.75 88 GLU A O 1
ATOM 707 N N . ASP A 1 89 ? 3.338 13.002 2.481 1.00 87.75 89 ASP A N 1
ATOM 708 C CA . ASP A 1 89 ? 2.315 13.026 1.454 1.00 87.75 89 ASP A CA 1
ATOM 709 C C . ASP A 1 89 ? 2.706 12.073 0.320 1.00 87.75 89 ASP A C 1
ATOM 711 O O . ASP A 1 89 ? 3.870 12.041 -0.082 1.00 87.75 89 ASP A O 1
ATOM 715 N N . PRO A 1 90 ? 1.751 11.283 -0.200 1.00 87.94 90 PRO A N 1
ATOM 716 C CA . PRO A 1 90 ? 2.017 10.404 -1.324 1.00 87.94 90 PRO A CA 1
ATOM 717 C C . PRO A 1 90 ? 2.410 11.239 -2.538 1.00 87.94 90 PRO A C 1
ATOM 719 O O . PRO A 1 90 ? 1.851 12.317 -2.761 1.00 87.94 90 PRO A O 1
ATOM 722 N N . ARG A 1 91 ? 3.328 10.704 -3.346 1.00 86.00 91 ARG A N 1
ATOM 723 C CA . ARG A 1 91 ? 3.761 11.324 -4.604 1.00 86.00 91 ARG A CA 1
ATOM 724 C C . ARG A 1 91 ? 2.566 11.567 -5.525 1.00 86.00 91 ARG A C 1
ATOM 726 O O . ARG A 1 91 ? 2.430 12.653 -6.080 1.00 86.00 91 ARG A O 1
ATOM 733 N N . THR A 1 92 ? 1.675 10.583 -5.603 1.00 86.56 92 THR A N 1
ATOM 734 C CA . THR A 1 92 ? 0.421 10.664 -6.353 1.00 86.56 92 THR A CA 1
ATOM 735 C C . THR A 1 92 ? -0.716 10.219 -5.445 1.00 86.56 92 THR A C 1
ATOM 737 O O . THR A 1 92 ? -0.702 9.105 -4.920 1.00 86.56 92 THR A O 1
ATOM 740 N N . ARG A 1 93 ? -1.701 11.097 -5.222 1.00 88.88 93 ARG A N 1
ATOM 741 C CA . ARG A 1 93 ? -2.914 10.753 -4.465 1.00 88.88 93 ARG A CA 1
ATOM 742 C C . ARG A 1 93 ? -3.876 9.971 -5.345 1.00 88.88 93 ARG A C 1
ATOM 744 O O . ARG A 1 93 ? -4.045 10.303 -6.515 1.00 88.88 93 ARG A O 1
ATOM 751 N N . TRP A 1 94 ? -4.570 9.010 -4.746 1.00 85.69 94 TRP A N 1
ATOM 752 C CA . TRP A 1 94 ? -5.685 8.351 -5.412 1.00 85.69 94 TRP A CA 1
ATOM 753 C C . TRP A 1 94 ? -6.814 9.364 -5.641 1.00 85.69 94 TRP A C 1
ATOM 755 O O . TRP A 1 94 ? -7.316 9.957 -4.684 1.00 85.69 94 TRP A O 1
ATOM 765 N N . SER A 1 95 ? -7.201 9.571 -6.899 1.00 77.94 95 SER A N 1
ATOM 766 C CA . SER A 1 95 ? -8.206 10.558 -7.320 1.00 77.94 95 SER A CA 1
ATOM 767 C C . SER A 1 95 ? -9.606 9.978 -7.547 1.00 77.94 95 SER A C 1
ATOM 769 O O . SER A 1 95 ? -10.457 10.700 -8.062 1.00 77.94 95 SER A O 1
ATOM 771 N N . GLY A 1 96 ? -9.819 8.699 -7.203 1.00 59.34 96 GLY A N 1
ATOM 772 C CA . GLY A 1 96 ? -11.027 7.942 -7.558 1.00 59.34 96 GLY A CA 1
ATOM 773 C C . GLY A 1 96 ? -12.357 8.575 -7.182 1.00 59.34 96 GLY A C 1
ATOM 774 O O . GLY A 1 96 ? -12.412 9.360 -6.208 1.00 59.34 96 GLY A O 1
#

Foldseek 3Di:
DDPDDPCPPFWWFFWAFDADPPDDGDTDTWTWTFLDADPAATKTFTDDADDPDPDDPPDGGLEIDGDHPVRGPDTDGDDPVSVVVSVDHGPHYDPD

pLDDT: mean 71.41, std 18.97, range [28.3, 91.94]

Organism: NCBI:txid643568

Radius of gyration: 14.69 Å; chains: 1; bounding box: 32×25×54 Å